Protein AF-A0A965KSA6-F1 (afdb_monomer)

Secondary structure (DSSP, 8-state):
--GGGTB-TT-HHHHHHHHHHHHHHHTTEEEPTTSS-EEEEEEEEEEEETTEEEEEEEEEE-PPEEEGGGTTSTT-PEEEE---EEEEEEEEEEEETTEEEEEEEEEEEEESS---S--

Sequence (119 aa):
CDVSRLTAAKSPERQRLTESLAFYAAENMRTKPDEGRLQWAIESLTITSDNRARIMACEYDTRVFFDSSMAETEIGDIIFDTTIWTRRVEWTLAKVDDSWSLWQRRIERRSPVARFCTP

Structure (mmCIF, N/CA/C/O backbone):
data_AF-A0A965KSA6-F1
#
_entry.id   AF-A0A965KSA6-F1
#
loop_
_atom_site.group_PDB
_atom_site.id
_atom_site.type_symbol
_atom_site.label_atom_id
_atom_site.label_alt_id
_atom_site.label_comp_id
_atom_site.label_asym_id
_atom_site.label_entity_id
_atom_site.label_seq_id
_atom_site.pdbx_PDB_ins_code
_atom_site.Cartn_x
_atom_site.Cartn_y
_atom_site.Cartn_z
_atom_site.occupancy
_atom_site.B_iso_or_equiv
_atom_site.auth_seq_id
_atom_site.auth_comp_id
_atom_site.auth_asym_id
_atom_site.auth_atom_id
_atom_site.pdbx_PDB_model_num
ATOM 1 N N . CYS A 1 1 ? -7.796 -0.663 -12.807 1.00 81.81 1 CYS A N 1
ATOM 2 C CA . CYS A 1 1 ? -7.974 -0.796 -11.345 1.00 81.81 1 CYS A CA 1
ATOM 3 C C . CYS A 1 1 ? -9.145 0.093 -10.946 1.00 81.81 1 CYS A C 1
ATOM 5 O O . CYS A 1 1 ? -9.167 1.230 -11.395 1.00 81.81 1 CYS A O 1
ATOM 7 N N . ASP A 1 2 ? -10.117 -0.407 -10.184 1.00 90.25 2 ASP A N 1
ATOM 8 C CA . ASP A 1 2 ? -11.283 0.382 -9.764 1.00 90.25 2 ASP A CA 1
ATOM 9 C C . ASP A 1 2 ? -11.114 0.848 -8.309 1.00 90.25 2 ASP A C 1
ATOM 11 O O . ASP A 1 2 ? -11.319 0.082 -7.366 1.00 90.25 2 ASP A O 1
ATOM 15 N N . VAL A 1 3 ? -10.718 2.114 -8.131 1.00 94.31 3 VAL A N 1
ATOM 16 C CA . VAL A 1 3 ? -10.473 2.728 -6.811 1.00 94.31 3 VAL A CA 1
ATOM 17 C C . VAL A 1 3 ? -11.750 2.788 -5.970 1.00 94.31 3 VAL A C 1
ATOM 19 O O . VAL A 1 3 ? -11.689 2.712 -4.739 1.00 94.31 3 VAL A O 1
ATOM 22 N N . SER A 1 4 ? -12.918 2.888 -6.612 1.00 93.19 4 SER A N 1
ATOM 23 C CA . SER A 1 4 ? -14.195 3.034 -5.914 1.00 93.19 4 SER A CA 1
ATOM 24 C C . SER A 1 4 ? -14.573 1.783 -5.116 1.00 93.19 4 SER A C 1
ATOM 26 O O . SER A 1 4 ? -15.193 1.904 -4.062 1.00 93.19 4 SER A O 1
ATOM 28 N N . ARG A 1 5 ? -14.122 0.602 -5.559 1.00 91.25 5 ARG A N 1
ATOM 29 C CA . ARG A 1 5 ? -14.351 -0.684 -4.880 1.00 91.25 5 ARG A CA 1
ATOM 30 C C . ARG A 1 5 ? -13.426 -0.931 -3.689 1.00 91.25 5 ARG A C 1
ATOM 32 O O . ARG A 1 5 ? -13.721 -1.793 -2.872 1.00 91.25 5 ARG A O 1
ATOM 39 N N . LEU A 1 6 ? -12.309 -0.208 -3.602 1.00 93.12 6 LEU A N 1
ATOM 40 C CA . LEU A 1 6 ? -11.289 -0.394 -2.561 1.00 93.12 6 LEU A CA 1
ATOM 41 C C . LEU A 1 6 ? -11.397 0.639 -1.432 1.00 93.12 6 LEU A C 1
ATOM 43 O O . LEU A 1 6 ? -10.875 0.428 -0.337 1.00 93.12 6 LEU A O 1
ATOM 47 N N . THR A 1 7 ? -12.051 1.771 -1.697 1.00 97.06 7 THR A N 1
ATOM 48 C CA . THR A 1 7 ? -12.061 2.944 -0.817 1.00 97.06 7 THR A CA 1
ATOM 49 C C . THR A 1 7 ? -13.472 3.337 -0.412 1.00 97.06 7 THR A C 1
ATOM 51 O O . THR A 1 7 ? -14.401 3.293 -1.221 1.00 97.06 7 THR A O 1
ATOM 54 N N . ALA A 1 8 ? -13.640 3.800 0.826 1.00 96.19 8 ALA A N 1
ATOM 55 C CA . ALA A 1 8 ? -14.917 4.342 1.276 1.00 96.19 8 ALA A CA 1
ATOM 56 C C . ALA A 1 8 ? -15.259 5.642 0.521 1.00 96.19 8 ALA A C 1
ATOM 58 O O . ALA A 1 8 ? -14.370 6.425 0.179 1.00 96.19 8 ALA A O 1
ATOM 59 N N . ALA A 1 9 ? -16.550 5.907 0.290 1.00 92.94 9 ALA A N 1
ATOM 60 C CA . ALA A 1 9 ? -16.994 6.956 -0.636 1.00 92.94 9 ALA A CA 1
ATOM 61 C C . ALA A 1 9 ? -16.497 8.373 -0.336 1.00 92.94 9 ALA A C 1
ATOM 63 O O . ALA A 1 9 ? -16.179 9.121 -1.255 1.00 92.94 9 ALA A O 1
ATOM 64 N N . LYS A 1 10 ? -16.403 8.717 0.947 1.00 92.88 10 LYS A N 1
ATOM 65 C CA . LYS A 1 10 ? -15.954 10.031 1.428 1.00 92.88 10 LYS A CA 1
ATOM 66 C C . LYS A 1 10 ? -14.539 9.990 2.011 1.00 92.88 10 LYS A C 1
ATOM 68 O O . LYS A 1 10 ? -14.168 10.866 2.784 1.00 92.88 10 LYS A O 1
ATOM 73 N N . SER A 1 11 ? -13.782 8.937 1.711 1.00 96.44 11 SER A N 1
ATOM 74 C CA . SER A 1 11 ? -12.427 8.794 2.226 1.00 96.44 11 SER A CA 1
ATOM 75 C C . SER A 1 11 ? -11.463 9.759 1.528 1.00 96.44 11 SER A C 1
ATOM 77 O O . SER A 1 11 ? -11.544 9.908 0.306 1.00 96.44 11 SER A O 1
ATOM 79 N N . PRO A 1 12 ? -10.506 10.366 2.253 1.00 95.56 12 PRO A N 1
ATOM 80 C CA . PRO A 1 12 ? -9.422 11.122 1.621 1.00 95.56 12 PRO A CA 1
ATOM 81 C C . PRO A 1 12 ? -8.589 10.239 0.677 1.00 95.56 12 PRO A C 1
ATOM 83 O O . PRO A 1 12 ? -8.076 10.696 -0.343 1.00 95.56 12 PRO A O 1
ATOM 86 N N . GLU A 1 13 ? -8.498 8.945 0.985 1.00 95.81 13 GLU A N 1
ATOM 87 C CA . GLU A 1 13 ? -7.734 7.989 0.194 1.00 95.81 13 GLU A CA 1
ATOM 88 C C . GLU A 1 13 ? -8.325 7.755 -1.205 1.00 95.81 13 GLU A C 1
ATOM 90 O O . GLU A 1 13 ? -7.571 7.527 -2.150 1.00 95.81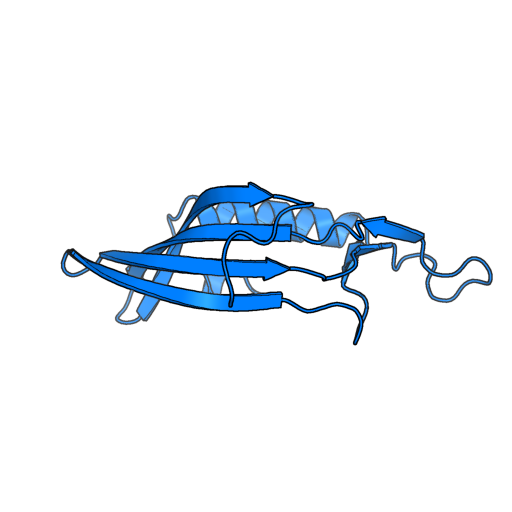 13 GLU A O 1
ATOM 95 N N . ARG A 1 14 ? -9.653 7.861 -1.370 1.00 96.31 14 ARG A N 1
ATOM 96 C CA . ARG A 1 14 ? -10.313 7.719 -2.677 1.00 96.31 14 ARG A CA 1
ATOM 97 C C . ARG A 1 14 ? -9.807 8.744 -3.683 1.00 96.31 14 ARG A C 1
ATOM 99 O O . ARG A 1 14 ? -9.478 8.370 -4.808 1.00 96.31 14 ARG A O 1
ATOM 106 N N . GLN A 1 15 ? -9.740 10.014 -3.287 1.00 95.31 15 GLN A N 1
ATOM 107 C CA . GLN A 1 15 ? -9.242 11.077 -4.157 1.00 95.31 15 GLN A CA 1
ATOM 108 C C . GLN A 1 15 ? -7.763 10.843 -4.474 1.00 95.31 15 GLN A C 1
ATOM 110 O O . GLN A 1 15 ? -7.400 10.722 -5.641 1.00 95.31 15 GLN A O 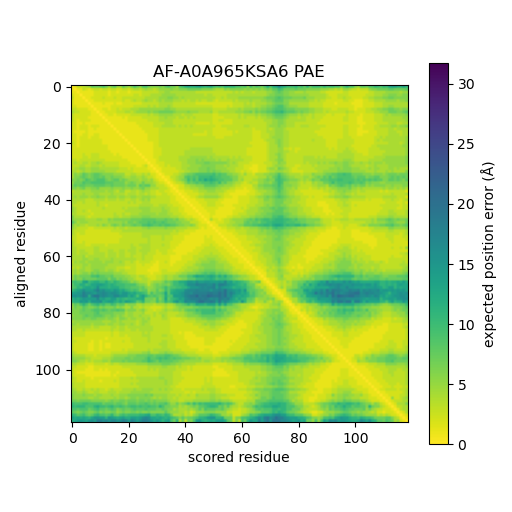1
ATOM 115 N N . ARG A 1 16 ? -6.940 10.649 -3.436 1.00 95.62 16 ARG A N 1
ATOM 116 C CA . ARG A 1 16 ? -5.493 10.434 -3.568 1.00 95.62 16 ARG A CA 1
ATOM 117 C C . ARG A 1 16 ? -5.148 9.283 -4.519 1.00 95.62 16 ARG A C 1
ATOM 119 O O . ARG A 1 16 ? -4.243 9.402 -5.344 1.00 95.62 16 ARG A O 1
ATOM 126 N N . LEU A 1 17 ? -5.844 8.150 -4.398 1.00 96.00 17 LEU A N 1
ATOM 127 C CA . LEU A 1 17 ? -5.617 6.977 -5.246 1.00 96.00 17 LEU A CA 1
ATOM 128 C C . LEU A 1 17 ? -6.152 7.168 -6.665 1.00 96.00 17 LEU A C 1
ATOM 130 O O . LEU A 1 17 ? -5.516 6.693 -7.601 1.00 96.00 17 LEU A O 1
ATOM 134 N N . THR A 1 18 ? -7.275 7.868 -6.835 1.00 96.56 18 THR A N 1
ATOM 135 C CA . THR A 1 18 ? -7.796 8.221 -8.166 1.00 96.56 18 THR A CA 1
ATOM 136 C C . THR A 1 18 ? -6.810 9.112 -8.917 1.00 96.56 18 THR A C 1
ATOM 138 O O . THR A 1 18 ? -6.476 8.816 -10.059 1.00 96.56 18 THR A O 1
ATOM 141 N N . GLU A 1 19 ? -6.285 10.149 -8.262 1.00 95.75 19 GLU A N 1
ATOM 142 C CA . GLU A 1 19 ? -5.278 11.051 -8.834 1.00 95.75 19 GLU A CA 1
ATOM 143 C C . GLU A 1 19 ? -3.979 10.309 -9.168 1.00 95.75 19 GLU A C 1
ATOM 145 O O . GLU A 1 19 ? -3.456 10.447 -10.270 1.00 95.75 19 GLU A O 1
ATOM 150 N N . SER A 1 20 ? -3.497 9.456 -8.256 1.00 94.25 20 SER A N 1
ATOM 151 C CA . SER A 1 20 ? -2.297 8.640 -8.499 1.00 94.25 20 SER A CA 1
ATOM 152 C C . SER A 1 20 ? -2.490 7.703 -9.697 1.00 94.25 20 SER A C 1
ATOM 154 O O . SER A 1 20 ? -1.606 7.578 -10.537 1.00 94.25 20 SER A O 1
ATOM 156 N N . LEU A 1 21 ? -3.654 7.047 -9.794 1.00 94.56 21 LEU A N 1
ATOM 157 C CA . LEU A 1 21 ? -3.981 6.165 -10.914 1.00 94.56 21 LEU A CA 1
ATOM 158 C C . LEU A 1 21 ? -4.044 6.935 -12.237 1.00 94.56 21 LEU A C 1
ATOM 160 O O . LEU A 1 21 ? -3.522 6.446 -13.235 1.00 94.56 21 LEU A O 1
ATOM 164 N N . ALA A 1 22 ? -4.669 8.115 -12.244 1.00 95.38 22 ALA A N 1
ATOM 165 C CA . ALA A 1 22 ? -4.754 8.966 -13.426 1.00 95.38 22 ALA A CA 1
ATOM 166 C C . ALA A 1 22 ? -3.364 9.412 -13.897 1.00 95.38 22 ALA A C 1
ATOM 168 O O . ALA A 1 22 ? -3.075 9.313 -15.085 1.00 95.38 22 ALA A O 1
ATOM 169 N N . PHE A 1 23 ? -2.493 9.817 -12.967 1.00 93.81 23 PHE A N 1
ATOM 170 C CA . PHE A 1 23 ? -1.107 10.173 -13.263 1.00 93.81 23 PHE A CA 1
ATOM 171 C C . PHE A 1 23 ? -0.343 9.007 -13.903 1.00 93.81 23 PHE A C 1
ATOM 173 O O . PHE A 1 23 ? 0.145 9.139 -15.020 1.00 93.81 23 PHE A O 1
ATOM 180 N N . TYR A 1 24 ? -0.306 7.834 -13.258 1.00 92.31 24 TYR A N 1
ATOM 181 C CA . TYR A 1 24 ? 0.409 6.680 -13.818 1.00 92.31 24 TYR A CA 1
ATOM 182 C C . TYR A 1 24 ? -0.145 6.245 -15.182 1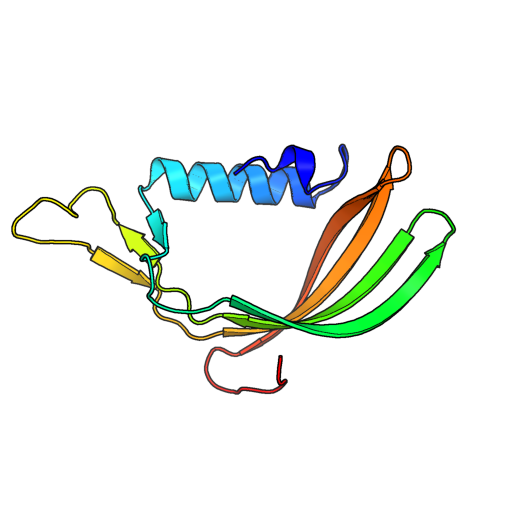.00 92.31 24 TYR A C 1
ATOM 184 O O . TYR A 1 24 ? 0.618 5.831 -16.049 1.00 92.31 24 TYR A O 1
ATOM 192 N N . ALA A 1 25 ? -1.461 6.347 -15.389 1.00 92.25 25 ALA A N 1
ATOM 193 C CA . ALA A 1 25 ? -2.074 6.024 -16.671 1.00 92.25 25 ALA A CA 1
ATOM 194 C C . ALA A 1 25 ? -1.701 7.027 -17.775 1.00 92.25 25 ALA A C 1
ATOM 196 O O . ALA A 1 25 ? -1.405 6.597 -18.886 1.00 92.25 25 ALA A O 1
ATOM 197 N N . ALA A 1 26 ? -1.710 8.331 -17.479 1.00 93.50 26 ALA A N 1
ATOM 198 C CA . ALA A 1 26 ? -1.369 9.382 -18.439 1.00 93.50 26 ALA A CA 1
ATOM 199 C C . ALA A 1 26 ? 0.103 9.319 -18.870 1.00 93.50 26 ALA A C 1
ATOM 201 O O . ALA A 1 26 ? 0.407 9.476 -20.048 1.00 93.50 26 ALA A O 1
ATOM 202 N N . GLU A 1 27 ? 0.993 9.013 -17.928 1.00 90.44 27 GLU A N 1
ATOM 203 C CA . GLU A 1 27 ? 2.439 8.915 -18.152 1.00 90.44 27 GLU A CA 1
ATOM 204 C C . GLU A 1 27 ? 2.883 7.527 -18.656 1.00 90.44 27 GLU A C 1
ATOM 206 O O . GLU A 1 27 ? 4.066 7.208 -18.626 1.00 90.44 27 GLU A O 1
ATOM 211 N N . ASN A 1 28 ? 1.945 6.654 -19.053 1.00 90.94 28 ASN A N 1
ATOM 212 C CA . ASN A 1 28 ? 2.210 5.266 -19.467 1.00 90.94 28 ASN A CA 1
ATOM 213 C C . ASN A 1 28 ? 3.082 4.461 -18.484 1.00 90.94 28 ASN A C 1
ATOM 215 O O . ASN A 1 28 ? 3.707 3.467 -18.864 1.00 90.94 28 ASN A O 1
ATOM 219 N N . MET A 1 29 ? 3.074 4.835 -17.203 1.00 91.06 29 MET A N 1
ATOM 220 C CA . MET A 1 29 ? 3.858 4.179 -16.168 1.00 91.06 29 MET A CA 1
ATOM 221 C C . MET A 1 29 ? 3.185 2.888 -15.721 1.00 91.06 29 MET A C 1
ATOM 223 O O . MET A 1 29 ? 2.034 2.876 -15.268 1.00 91.06 29 MET A O 1
ATOM 227 N N . ARG A 1 30 ? 3.919 1.782 -15.798 1.00 90.38 30 ARG A N 1
ATOM 228 C CA . ARG A 1 30 ? 3.441 0.448 -15.424 1.00 90.38 30 ARG A CA 1
ATOM 229 C C . ARG A 1 30 ? 4.427 -0.231 -14.489 1.00 90.38 30 ARG A C 1
ATOM 231 O O . ARG A 1 30 ? 5.593 0.134 -14.425 1.00 90.38 30 ARG A O 1
ATOM 238 N N . THR A 1 31 ? 3.945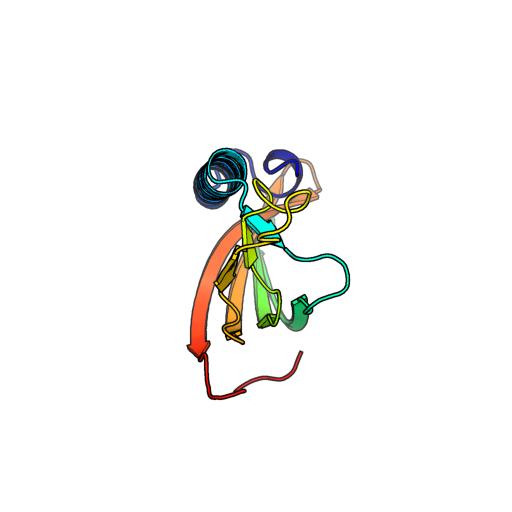 -1.224 -13.746 1.00 89.94 31 THR A N 1
ATOM 239 C CA . THR A 1 31 ? 4.820 -2.163 -13.037 1.00 89.94 31 THR A CA 1
ATOM 240 C C . THR A 1 31 ? 5.177 -3.301 -13.971 1.00 89.94 31 THR A C 1
ATOM 242 O O . THR A 1 31 ? 4.268 -3.860 -14.593 1.00 89.94 31 THR A O 1
ATOM 245 N N . LYS A 1 32 ? 6.460 -3.645 -14.081 1.00 83.69 32 LYS A N 1
ATOM 246 C CA . LYS A 1 32 ? 6.905 -4.671 -15.027 1.00 83.69 32 LYS A CA 1
ATOM 247 C C . LYS A 1 32 ? 6.367 -6.055 -14.631 1.00 83.69 32 LYS A C 1
ATOM 249 O O . LYS A 1 32 ? 6.492 -6.425 -13.461 1.00 83.69 32 LYS A O 1
ATOM 254 N N . PRO A 1 33 ? 5.704 -6.794 -15.546 1.00 82.19 33 PRO A N 1
ATOM 255 C CA . PRO A 1 33 ? 5.209 -8.134 -15.246 1.00 82.19 33 PRO A CA 1
ATOM 256 C C . PRO A 1 33 ? 6.342 -9.036 -14.759 1.00 82.19 33 PRO A C 1
ATOM 258 O 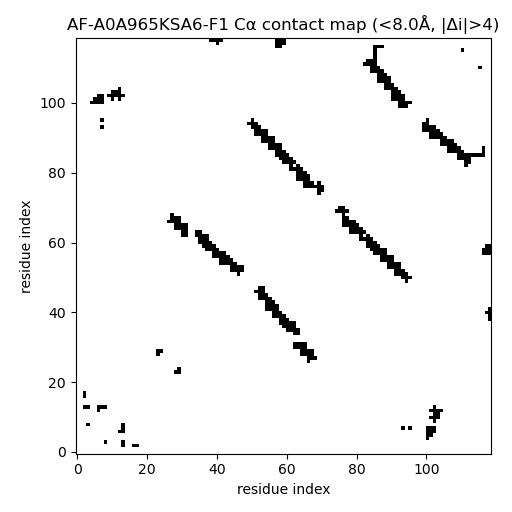O . PRO A 1 33 ? 7.455 -8.955 -15.267 1.00 82.19 33 PRO A O 1
ATOM 261 N N . ASP A 1 34 ? 6.054 -9.859 -13.751 1.00 84.50 34 ASP A N 1
ATOM 262 C CA . ASP A 1 34 ? 6.985 -10.820 -13.141 1.00 84.50 34 ASP A CA 1
ATOM 263 C C . ASP A 1 34 ? 8.276 -10.231 -12.528 1.00 84.50 34 ASP A C 1
ATOM 265 O O . ASP A 1 34 ? 9.097 -10.973 -11.981 1.00 84.50 34 ASP A O 1
ATOM 269 N N . GLU A 1 35 ? 8.427 -8.902 -12.512 1.00 86.56 35 GLU A N 1
ATOM 270 C CA . GLU A 1 35 ? 9.557 -8.200 -11.908 1.00 86.56 35 GLU A CA 1
ATOM 271 C C . GLU A 1 35 ? 9.153 -7.412 -10.658 1.00 86.56 35 GLU A C 1
ATOM 273 O O . GLU A 1 35 ? 8.285 -6.533 -10.654 1.00 86.56 35 GLU A O 1
ATOM 278 N N . GLY A 1 36 ? 9.846 -7.712 -9.561 1.00 87.19 36 GLY A N 1
ATOM 279 C CA . GLY A 1 36 ? 9.529 -7.148 -8.259 1.00 87.19 36 GLY A CA 1
ATOM 280 C C . GLY A 1 36 ? 8.283 -7.764 -7.619 1.00 87.19 36 GLY A C 1
ATOM 281 O O . GLY A 1 36 ? 7.566 -8.581 -8.193 1.00 87.19 36 GLY A O 1
ATOM 282 N N . ARG A 1 37 ? 8.059 -7.436 -6.349 1.00 90.31 37 ARG A N 1
ATOM 283 C CA . ARG A 1 37 ? 6.995 -7.995 -5.512 1.00 90.31 37 ARG A CA 1
ATOM 284 C C . ARG A 1 37 ? 6.491 -6.942 -4.545 1.00 90.31 37 ARG A C 1
ATOM 286 O O . ARG A 1 37 ? 7.243 -6.092 -4.084 1.00 90.31 37 ARG A O 1
ATOM 293 N N . LEU A 1 38 ? 5.216 -7.047 -4.202 1.00 91.50 38 LEU A N 1
ATOM 294 C CA . LEU A 1 38 ? 4.615 -6.308 -3.104 1.00 91.50 38 LEU A CA 1
ATOM 295 C C . LEU A 1 38 ? 4.161 -7.325 -2.056 1.00 91.50 38 LEU A C 1
ATOM 297 O O . LEU A 1 38 ? 3.294 -8.147 -2.340 1.00 91.50 38 LEU A O 1
ATOM 301 N N . GLN A 1 39 ? 4.779 -7.305 -0.877 1.00 93.69 39 GLN A N 1
ATOM 302 C CA . GLN A 1 39 ? 4.548 -8.284 0.189 1.00 93.69 39 GLN A CA 1
ATOM 303 C C . GLN A 1 39 ? 4.209 -7.583 1.490 1.00 93.69 39 GLN A C 1
ATOM 305 O O . GLN A 1 39 ? 4.955 -6.695 1.908 1.00 93.69 39 GLN A O 1
ATOM 310 N N . TRP A 1 40 ? 3.111 -7.982 2.130 1.00 94.06 40 TRP A N 1
ATOM 311 C CA . TRP A 1 40 ? 2.612 -7.352 3.350 1.00 94.06 40 TRP A CA 1
ATOM 312 C C . TRP A 1 40 ? 2.420 -8.393 4.464 1.00 94.06 40 TRP A C 1
ATOM 314 O O . TRP A 1 40 ? 1.827 -9.437 4.202 1.00 94.06 40 TRP A O 1
ATOM 324 N N . ALA A 1 41 ? 2.824 -8.068 5.698 1.00 95.50 41 ALA A N 1
ATOM 325 C CA . ALA A 1 41 ? 2.394 -8.775 6.910 1.00 95.50 41 ALA A CA 1
ATOM 326 C C . ALA A 1 41 ? 1.572 -7.850 7.790 1.00 95.50 41 ALA A C 1
ATOM 328 O O . ALA A 1 41 ? 1.955 -6.706 8.033 1.00 95.50 41 ALA A O 1
ATOM 329 N N . ILE A 1 42 ? 0.475 -8.374 8.324 1.00 96.62 42 ILE A N 1
ATOM 330 C CA . ILE A 1 42 ? -0.301 -7.692 9.354 1.00 96.62 42 ILE A CA 1
ATOM 331 C C . ILE A 1 42 ? 0.429 -7.861 10.688 1.00 96.62 42 ILE A C 1
ATOM 333 O O . ILE A 1 42 ? 0.650 -8.979 11.143 1.00 96.62 42 ILE A O 1
ATOM 337 N N . GLU A 1 43 ? 0.781 -6.746 11.316 1.00 96.12 43 GLU A N 1
ATOM 338 C CA . GLU A 1 43 ? 1.369 -6.713 12.656 1.00 96.12 43 GLU A CA 1
ATOM 339 C C . GLU A 1 43 ? 0.282 -6.679 13.733 1.00 96.12 43 GLU A C 1
ATOM 341 O O . GLU A 1 43 ? 0.407 -7.320 14.774 1.00 96.12 43 GLU A O 1
ATOM 346 N N . SER A 1 44 ? -0.791 -5.919 13.498 1.00 96.88 44 SER A N 1
ATOM 347 C CA . SER A 1 44 ? -1.919 -5.841 14.422 1.00 96.88 44 SER A CA 1
ATOM 348 C C . SER A 1 44 ? -3.195 -5.358 13.743 1.00 96.88 44 SER A C 1
ATOM 350 O O . SER A 1 44 ? -3.167 -4.687 12.709 1.00 96.88 44 SER A O 1
ATOM 352 N N . LEU A 1 45 ? -4.326 -5.693 14.361 1.00 97.69 45 LEU A N 1
ATOM 353 C CA . LEU A 1 45 ? -5.645 -5.181 14.016 1.00 97.69 45 LEU A CA 1
ATOM 354 C C . LEU A 1 45 ? -6.347 -4.741 15.298 1.00 97.69 45 LEU A C 1
ATOM 356 O O . LEU A 1 45 ? -6.448 -5.511 16.250 1.00 97.69 45 LEU A O 1
ATOM 360 N N . THR A 1 46 ? -6.878 -3.523 15.289 1.00 97.94 46 THR A N 1
ATOM 361 C CA . THR A 1 46 ? -7.645 -2.962 16.403 1.00 97.94 46 THR A CA 1
ATOM 362 C C . THR A 1 46 ? -8.948 -2.379 15.880 1.00 97.94 46 THR A C 1
ATOM 364 O O . THR A 1 46 ? -8.938 -1.494 15.025 1.00 97.94 46 THR A O 1
ATOM 367 N N . ILE A 1 47 ? -10.082 -2.830 16.413 1.00 97.06 47 ILE A N 1
ATOM 368 C CA . ILE A 1 47 ? -11.382 -2.198 16.161 1.00 97.06 47 ILE A CA 1
ATOM 369 C C . ILE A 1 47 ? -11.483 -0.981 17.084 1.00 97.06 47 ILE A C 1
ATOM 371 O O . ILE A 1 47 ? -11.444 -1.119 18.302 1.00 97.06 47 ILE A O 1
ATOM 375 N N . THR A 1 48 ? -11.553 0.219 16.510 1.00 93.88 48 THR A N 1
ATOM 376 C CA . THR A 1 48 ? -11.587 1.479 17.274 1.00 93.88 48 THR A CA 1
ATOM 377 C C . THR A 1 48 ? -13.009 1.980 17.528 1.00 93.88 48 THR A C 1
ATOM 379 O O . THR A 1 48 ? -13.214 2.803 18.413 1.00 93.88 48 THR A O 1
ATOM 382 N N . SER A 1 49 ? -13.979 1.517 16.736 1.00 94.12 49 SER A N 1
ATOM 383 C CA . SER A 1 49 ? -15.424 1.718 16.911 1.00 94.12 49 SER A CA 1
ATOM 384 C C . SER A 1 49 ? -16.183 0.693 16.060 1.00 94.12 49 SER A C 1
ATOM 386 O O . SER A 1 49 ? -15.581 0.039 15.208 1.00 94.12 49 SER A O 1
ATOM 388 N N . ASP A 1 50 ? -17.510 0.619 16.191 1.00 92.69 50 ASP A N 1
ATOM 389 C CA . ASP A 1 50 ? -18.369 -0.294 15.409 1.00 92.69 50 ASP A CA 1
ATOM 390 C C . ASP A 1 50 ? -18.196 -0.173 13.884 1.00 92.69 50 ASP A C 1
ATOM 392 O O . ASP A 1 50 ? -18.517 -1.088 13.125 1.00 92.69 50 ASP A O 1
ATOM 396 N N . ASN A 1 51 ? -17.681 0.966 13.416 1.00 96.31 51 ASN A N 1
ATOM 397 C CA . ASN A 1 51 ? -17.496 1.271 12.004 1.00 96.31 51 ASN A CA 1
ATOM 398 C C . ASN A 1 51 ? -16.059 1.667 11.628 1.00 96.31 51 ASN A C 1
ATOM 400 O O . ASN A 1 51 ? -15.850 2.144 10.505 1.00 96.31 51 ASN A O 1
ATOM 404 N N . ARG A 1 52 ? -15.076 1.516 12.526 1.00 97.31 52 ARG A N 1
ATOM 405 C CA . ARG A 1 52 ? -13.664 1.822 12.250 1.00 97.31 52 ARG A CA 1
ATOM 406 C C . ARG A 1 52 ? -12.740 0.743 12.794 1.00 97.31 52 ARG A C 1
ATOM 408 O O . ARG A 1 52 ? -12.850 0.331 13.944 1.00 97.31 52 ARG A O 1
ATOM 415 N N . ALA A 1 53 ? -11.775 0.358 11.971 1.00 98.06 53 ALA A N 1
ATOM 416 C CA . ALA A 1 53 ? -10.682 -0.516 12.358 1.00 98.06 53 ALA A CA 1
ATOM 417 C C . ALA A 1 53 ? -9.356 0.095 11.908 1.00 98.06 53 ALA A C 1
ATOM 419 O O . ALA A 1 53 ? -9.298 0.815 10.911 1.00 98.06 53 ALA A O 1
ATOM 420 N N . ARG A 1 54 ? -8.293 -0.195 12.647 1.00 98.19 54 ARG A N 1
ATOM 421 C CA . ARG A 1 54 ? -6.916 0.140 12.295 1.00 98.19 54 ARG A CA 1
ATOM 422 C C . ARG A 1 54 ? -6.138 -1.146 12.107 1.00 98.19 54 ARG A C 1
ATOM 424 O O . ARG A 1 54 ? -6.226 -2.039 12.945 1.00 98.19 54 ARG A O 1
ATOM 431 N N . ILE A 1 55 ? -5.392 -1.222 11.018 1.00 97.88 55 ILE A N 1
ATOM 432 C CA . ILE A 1 55 ? -4.472 -2.313 10.726 1.00 97.88 55 ILE A CA 1
ATOM 433 C C . ILE A 1 55 ? -3.076 -1.721 10.656 1.00 97.88 55 ILE A C 1
ATOM 435 O O . ILE A 1 55 ? -2.837 -0.815 9.859 1.00 97.88 55 ILE A O 1
ATOM 439 N N . MET A 1 56 ? -2.166 -2.247 11.467 1.00 97.69 56 MET A N 1
ATOM 440 C CA . MET A 1 56 ? -0.741 -2.009 11.292 1.00 97.69 56 MET A CA 1
ATOM 441 C C . MET A 1 56 ? -0.175 -3.121 10.431 1.00 97.69 56 MET A C 1
ATOM 443 O O . MET A 1 56 ? -0.396 -4.297 10.721 1.00 97.69 56 MET A O 1
ATOM 447 N N . ALA A 1 57 ? 0.550 -2.756 9.382 1.00 97.25 57 ALA A N 1
ATOM 448 C CA . ALA A 1 57 ? 1.194 -3.713 8.505 1.00 97.25 57 ALA A CA 1
ATOM 449 C C . ALA A 1 57 ? 2.631 -3.305 8.179 1.00 97.25 57 ALA A C 1
ATOM 451 O O . ALA A 1 57 ? 2.953 -2.124 8.013 1.00 97.25 57 ALA A O 1
ATOM 452 N N . CYS A 1 58 ? 3.483 -4.314 8.053 1.00 96.81 58 CYS A N 1
ATOM 453 C CA . CYS A 1 58 ? 4.765 -4.193 7.389 1.00 96.81 58 CYS A CA 1
ATOM 454 C C . CYS A 1 58 ? 4.568 -4.417 5.890 1.00 96.81 58 CYS A C 1
ATOM 456 O O . CYS A 1 58 ? 3.898 -5.359 5.481 1.00 96.81 58 CYS A O 1
ATOM 458 N N . GLU A 1 59 ? 5.170 -3.566 5.073 1.00 96.12 59 GLU A N 1
ATOM 459 C CA . GLU A 1 59 ? 5.122 -3.598 3.619 1.00 96.12 59 GLU A CA 1
ATOM 460 C C . GLU A 1 59 ? 6.555 -3.635 3.075 1.00 96.12 59 GLU A C 1
ATOM 462 O O . GLU A 1 59 ? 7.391 -2.802 3.432 1.00 96.12 59 GLU A O 1
ATOM 467 N N . TYR A 1 60 ? 6.825 -4.587 2.188 1.00 94.88 60 TYR A N 1
ATOM 468 C CA . TYR A 1 60 ? 8.047 -4.677 1.400 1.00 94.88 60 TYR A CA 1
ATOM 469 C C . TYR A 1 60 ? 7.683 -4.607 -0.080 1.00 94.88 60 TYR A C 1
ATOM 471 O O . TYR A 1 60 ? 6.894 -5.410 -0.578 1.00 94.88 60 TYR A O 1
ATOM 479 N N . ASP A 1 61 ? 8.217 -3.602 -0.761 1.00 93.94 61 ASP A N 1
ATOM 480 C CA . ASP A 1 61 ? 7.867 -3.244 -2.129 1.00 93.94 61 ASP A CA 1
ATOM 481 C C . ASP A 1 61 ? 9.139 -3.194 -2.973 1.00 93.94 61 ASP A C 1
ATOM 483 O O . ASP A 1 61 ? 10.000 -2.343 -2.758 1.00 93.94 61 ASP A O 1
ATOM 487 N N . THR A 1 62 ? 9.263 -4.134 -3.903 1.00 92.81 62 THR A N 1
ATOM 488 C CA . THR A 1 62 ? 10.373 -4.242 -4.859 1.00 92.81 62 THR A CA 1
ATOM 489 C C . THR A 1 62 ? 9.902 -4.080 -6.302 1.00 92.81 62 THR A C 1
ATOM 491 O O . THR A 1 62 ? 10.643 -4.421 -7.220 1.00 92.81 62 THR A O 1
ATOM 494 N N . ARG A 1 63 ? 8.660 -3.623 -6.523 1.00 93.38 63 ARG A N 1
ATOM 495 C CA . ARG A 1 63 ? 8.099 -3.441 -7.869 1.00 93.38 63 ARG A CA 1
ATOM 496 C C . ARG A 1 63 ? 8.920 -2.426 -8.658 1.00 93.38 63 ARG A C 1
ATOM 498 O O . ARG A 1 63 ? 9.264 -1.371 -8.133 1.00 93.38 63 ARG A O 1
ATOM 505 N N . VAL A 1 64 ? 9.160 -2.736 -9.927 1.00 90.50 64 VAL A N 1
ATOM 506 C CA . VAL A 1 64 ? 9.851 -1.845 -10.863 1.00 90.50 64 VAL A CA 1
ATOM 507 C C . VAL A 1 64 ? 8.821 -1.069 -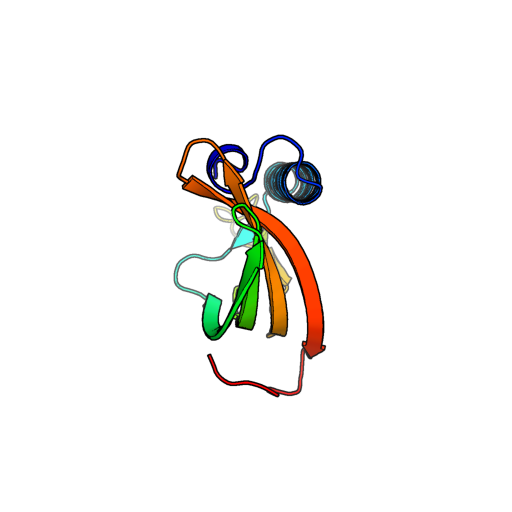11.669 1.00 90.50 64 VAL A C 1
ATOM 509 O O . VAL A 1 64 ? 7.953 -1.682 -12.294 1.00 90.50 64 VAL A O 1
ATOM 512 N N . PHE A 1 65 ? 8.918 0.260 -11.656 1.00 90.81 65 PHE A N 1
ATOM 513 C CA . PHE A 1 65 ? 8.099 1.137 -12.493 1.00 90.81 65 PHE A CA 1
ATOM 514 C C . PHE A 1 65 ? 8.847 1.521 -13.770 1.00 90.81 65 PHE A C 1
ATOM 516 O O . PHE A 1 65 ? 10.015 1.911 -13.711 1.00 90.81 65 PHE A O 1
ATOM 523 N N . PHE A 1 66 ? 8.160 1.440 -14.909 1.00 89.88 66 PHE A N 1
ATOM 524 C CA . PHE A 1 66 ? 8.719 1.714 -16.232 1.00 89.88 66 PHE A CA 1
ATOM 525 C C . PHE A 1 66 ? 7.737 2.468 -17.138 1.00 89.88 66 PHE A C 1
ATOM 527 O O . PHE A 1 66 ? 6.524 2.395 -16.920 1.00 89.88 66 PHE A O 1
ATOM 534 N N . ASP A 1 67 ? 8.260 3.172 -18.144 1.00 89.38 67 ASP A N 1
ATOM 535 C CA . ASP A 1 67 ? 7.491 3.742 -19.255 1.00 89.38 67 ASP A CA 1
ATOM 536 C C . ASP A 1 67 ? 7.174 2.660 -20.289 1.00 89.38 67 ASP A C 1
ATOM 538 O O . ASP A 1 67 ? 8.075 2.160 -20.961 1.00 89.38 67 ASP A O 1
ATOM 542 N N . SER A 1 68 ? 5.894 2.328 -20.438 1.00 86.50 68 SER A N 1
ATOM 543 C CA . SER A 1 68 ? 5.437 1.337 -21.419 1.00 86.50 68 SER A CA 1
ATOM 544 C C . SER A 1 68 ? 5.206 1.900 -22.825 1.00 86.50 68 SER A C 1
ATOM 546 O O . SER A 1 68 ? 4.883 1.139 -23.735 1.00 86.50 68 SER A O 1
ATOM 548 N N . SER A 1 69 ? 5.361 3.210 -23.042 1.00 86.31 69 SER A N 1
ATOM 549 C CA . SER A 1 69 ? 5.114 3.835 -24.351 1.00 86.31 69 SER A CA 1
ATOM 550 C C . SER A 1 69 ? 6.109 3.406 -25.435 1.00 86.31 69 SER A C 1
ATOM 552 O O . SER A 1 69 ? 5.781 3.465 -26.620 1.00 86.31 69 SER A O 1
ATOM 554 N N . MET A 1 70 ? 7.300 2.943 -25.037 1.00 80.00 70 MET A N 1
ATOM 555 C CA . MET A 1 70 ? 8.377 2.512 -25.937 1.00 80.00 70 MET A CA 1
ATOM 556 C C . MET A 1 70 ? 8.678 1.008 -25.880 1.00 80.00 70 MET A C 1
ATOM 558 O O . MET A 1 70 ? 9.617 0.561 -26.542 1.00 80.00 70 MET A O 1
ATOM 562 N N . ALA A 1 71 ? 7.852 0.229 -25.174 1.00 78.50 71 ALA A N 1
ATOM 563 C CA . ALA A 1 71 ? 8.045 -1.207 -24.946 1.00 78.50 71 ALA A CA 1
ATOM 564 C C . ALA A 1 71 ? 8.293 -2.021 -26.226 1.00 78.50 71 ALA A C 1
ATOM 566 O O . ALA A 1 71 ? 9.106 -2.939 -26.237 1.00 78.50 71 ALA A O 1
ATOM 567 N N . GLU A 1 72 ? 7.614 -1.653 -27.315 1.00 77.56 72 GLU A N 1
ATOM 568 C CA . GLU A 1 72 ? 7.652 -2.354 -28.607 1.00 77.56 72 GLU A CA 1
ATOM 569 C C . GLU A 1 72 ? 8.679 -1.759 -29.595 1.00 77.56 72 GLU A C 1
ATOM 571 O O . GLU A 1 72 ? 8.674 -2.084 -30.782 1.00 77.56 72 GLU A O 1
ATOM 576 N N . THR A 1 73 ? 9.539 -0.841 -29.143 1.00 75.69 73 THR A N 1
ATOM 577 C CA . THR A 1 73 ? 10.579 -0.205 -29.972 1.00 75.69 73 THR A CA 1
ATOM 578 C C . THR A 1 73 ? 11.963 -0.790 -29.685 1.00 75.69 73 THR A C 1
ATOM 580 O O . THR A 1 73 ? 12.179 -1.410 -28.649 1.00 75.69 73 THR A O 1
ATOM 583 N N . GLU A 1 74 ? 12.943 -0.536 -30.560 1.00 75.31 74 GLU A N 1
ATOM 584 C CA . GLU A 1 74 ? 14.342 -0.963 -30.348 1.00 75.31 74 GLU A CA 1
ATOM 585 C C . GLU A 1 74 ? 14.992 -0.347 -29.093 1.00 75.31 74 GLU A C 1
ATOM 587 O O . GLU A 1 74 ? 16.000 -0.855 -28.606 1.00 75.31 74 GLU A O 1
ATOM 592 N N . ILE A 1 75 ? 14.417 0.741 -28.564 1.00 74.81 75 ILE A N 1
ATOM 593 C CA . ILE A 1 75 ? 14.869 1.420 -27.342 1.00 74.81 75 ILE A CA 1
ATOM 594 C C . ILE A 1 75 ? 14.412 0.651 -26.087 1.00 74.81 75 ILE A C 1
ATOM 596 O O . ILE A 1 75 ? 15.107 0.674 -25.071 1.00 74.81 75 ILE A O 1
ATOM 600 N N . GLY A 1 76 ? 13.286 -0.068 -26.171 1.00 75.62 76 GLY A N 1
ATOM 601 C CA . GLY A 1 76 ? 12.659 -0.767 -25.052 1.00 75.62 76 GLY A CA 1
ATOM 602 C C . GLY A 1 76 ? 12.051 0.163 -23.994 1.00 75.62 76 GLY A C 1
ATOM 603 O O . GLY A 1 76 ? 11.881 1.365 -24.195 1.00 75.62 76 GLY A O 1
ATOM 604 N N . ASP A 1 77 ? 11.709 -0.422 -22.847 1.00 80.12 77 ASP A N 1
ATOM 605 C CA . ASP A 1 77 ? 11.128 0.274 -21.696 1.00 80.12 77 ASP A CA 1
ATOM 606 C C . ASP A 1 77 ? 12.143 1.177 -20.973 1.00 80.12 77 ASP A C 1
ATOM 608 O O . ASP A 1 77 ? 13.263 0.757 -20.667 1.00 80.12 77 ASP A O 1
ATOM 612 N N . ILE A 1 78 ? 11.725 2.386 -20.579 1.00 84.44 78 ILE A N 1
ATOM 613 C CA . ILE A 1 78 ? 12.531 3.263 -19.713 1.00 84.44 78 ILE A CA 1
ATOM 614 C C . ILE A 1 78 ? 12.212 2.963 -18.250 1.00 84.44 78 ILE A C 1
ATOM 616 O O . ILE A 1 78 ? 11.075 3.105 -17.807 1.00 84.44 78 ILE A O 1
ATOM 620 N N . ILE A 1 79 ? 13.224 2.588 -17.469 1.00 84.31 79 ILE A N 1
ATOM 621 C CA . ILE A 1 79 ? 13.077 2.333 -16.032 1.00 84.31 79 ILE A CA 1
ATOM 622 C C . ILE A 1 79 ? 13.030 3.665 -15.268 1.00 84.31 79 ILE A C 1
ATOM 624 O O . ILE A 1 79 ? 13.982 4.442 -15.319 1.00 84.31 79 ILE A O 1
ATOM 628 N N . PHE A 1 80 ? 11.954 3.900 -14.511 1.00 85.88 80 PHE A N 1
ATOM 629 C CA . PHE A 1 80 ? 11.774 5.112 -13.700 1.00 85.88 80 PHE A CA 1
ATOM 630 C C . PHE A 1 80 ? 12.133 4.927 -12.228 1.00 85.88 80 PHE A C 1
ATOM 632 O O . PHE A 1 80 ? 12.725 5.820 -11.624 1.00 85.88 80 PHE A O 1
ATOM 639 N N . ASP A 1 81 ? 11.743 3.800 -11.630 1.00 85.75 81 ASP A N 1
ATOM 640 C CA . ASP A 1 81 ? 11.984 3.545 -10.209 1.00 85.75 81 ASP A CA 1
ATOM 641 C C . ASP A 1 81 ? 12.206 2.052 -9.947 1.00 85.75 81 ASP A C 1
ATOM 643 O O . ASP A 1 81 ? 11.344 1.217 -10.228 1.00 85.75 81 ASP A O 1
ATOM 647 N N . THR A 1 82 ? 13.372 1.734 -9.382 1.00 87.50 82 THR A N 1
ATOM 648 C CA . THR A 1 82 ? 13.761 0.400 -8.890 1.00 87.50 82 THR A CA 1
ATOM 649 C C . THR A 1 82 ? 13.992 0.398 -7.381 1.00 87.50 82 THR A C 1
ATOM 651 O O . THR A 1 82 ? 14.621 -0.514 -6.839 1.00 87.50 82 THR A O 1
ATOM 654 N N . THR A 1 83 ? 13.567 1.451 -6.684 1.00 90.75 83 THR A N 1
ATOM 655 C CA . THR A 1 83 ? 13.822 1.613 -5.258 1.00 90.75 83 THR A CA 1
ATOM 656 C C . THR A 1 83 ? 13.071 0.548 -4.478 1.00 90.75 83 THR A C 1
ATOM 658 O O . THR A 1 83 ? 11.843 0.467 -4.505 1.00 90.75 83 THR A O 1
ATOM 661 N N . ILE A 1 84 ? 13.818 -0.236 -3.710 1.00 91.50 84 ILE A N 1
ATOM 662 C CA . ILE A 1 84 ? 13.249 -1.203 -2.781 1.00 91.50 84 ILE A CA 1
ATOM 663 C C . ILE A 1 84 ? 12.815 -0.468 -1.522 1.00 91.50 84 ILE A C 1
ATOM 665 O O . ILE A 1 84 ? 13.639 0.118 -0.828 1.00 91.50 84 ILE A O 1
ATOM 669 N N . TRP A 1 85 ? 11.535 -0.541 -1.178 1.00 94.38 85 TRP A N 1
ATOM 670 C CA . TRP A 1 85 ? 11.001 0.107 0.011 1.00 94.38 85 TRP A CA 1
ATOM 671 C C . TRP A 1 85 ? 10.595 -0.899 1.076 1.00 94.38 85 TRP A C 1
ATOM 673 O O . TRP A 1 85 ? 9.835 -1.826 0.819 1.00 94.38 85 TRP A O 1
ATOM 683 N N . THR A 1 86 ? 11.017 -0.645 2.313 1.00 95.50 86 THR A N 1
ATOM 684 C CA . THR A 1 86 ? 10.370 -1.204 3.508 1.00 95.50 86 THR A CA 1
ATOM 685 C C . THR A 1 86 ? 9.547 -0.107 4.172 1.00 95.50 86 THR A C 1
ATOM 687 O O . THR A 1 86 ? 10.053 0.999 4.391 1.00 95.50 86 THR A O 1
ATOM 690 N N . ARG A 1 87 ? 8.272 -0.371 4.468 1.00 96.38 87 ARG A N 1
ATOM 691 C CA . ARG A 1 87 ? 7.325 0.596 5.039 1.00 96.38 87 ARG A CA 1
ATOM 692 C C . ARG A 1 87 ? 6.561 -0.044 6.197 1.00 96.38 87 ARG A C 1
ATOM 694 O O . ARG A 1 87 ? 6.112 -1.173 6.086 1.00 96.38 87 ARG A O 1
ATOM 701 N N . ARG A 1 88 ? 6.379 0.693 7.291 1.00 96.62 88 ARG A N 1
ATOM 702 C CA . ARG A 1 88 ? 5.357 0.387 8.297 1.00 96.62 88 ARG A CA 1
ATOM 703 C C . ARG A 1 88 ? 4.183 1.307 8.037 1.00 96.62 88 ARG A C 1
ATOM 705 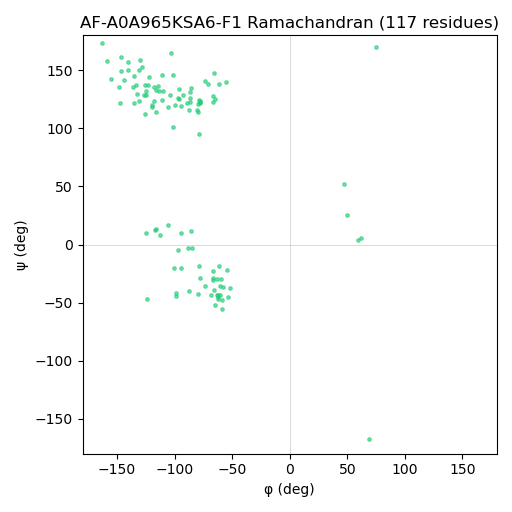O O . ARG A 1 88 ? 4.355 2.532 8.024 1.00 96.62 88 ARG A O 1
ATOM 712 N N . VAL A 1 89 ? 3.027 0.723 7.771 1.00 97.12 89 VAL A N 1
ATOM 713 C CA . VAL A 1 89 ? 1.835 1.439 7.329 1.00 97.12 89 VAL A CA 1
ATOM 714 C C . VAL A 1 89 ? 0.678 1.171 8.272 1.00 97.12 89 VAL A C 1
ATOM 716 O O . VAL A 1 89 ? 0.444 0.041 8.686 1.00 97.12 89 VAL A O 1
ATOM 719 N N . GLU A 1 90 ? -0.050 2.232 8.590 1.00 97.81 90 GLU A N 1
ATOM 720 C CA . GLU A 1 90 ? -1.356 2.154 9.224 1.00 97.81 90 GLU A CA 1
ATOM 721 C C . GLU A 1 90 ? -2.422 2.275 8.132 1.00 97.81 90 GLU A C 1
ATOM 723 O O . GLU A 1 90 ? -2.437 3.245 7.359 1.00 97.81 90 GLU A O 1
ATOM 728 N N . TRP A 1 91 ? -3.337 1.312 8.076 1.00 97.44 91 TRP A N 1
ATOM 729 C CA . TRP A 1 91 ? -4.582 1.428 7.326 1.00 97.44 91 TRP A CA 1
ATOM 730 C C . TRP A 1 91 ? -5.728 1.645 8.292 1.00 97.44 91 TRP A C 1
ATOM 732 O O . TRP A 1 91 ? -6.051 0.782 9.106 1.00 97.44 91 TRP A O 1
ATOM 742 N N . THR A 1 92 ? -6.386 2.790 8.164 1.00 98.00 92 THR A N 1
ATOM 743 C CA . THR A 1 92 ? -7.702 2.979 8.761 1.00 98.00 92 THR 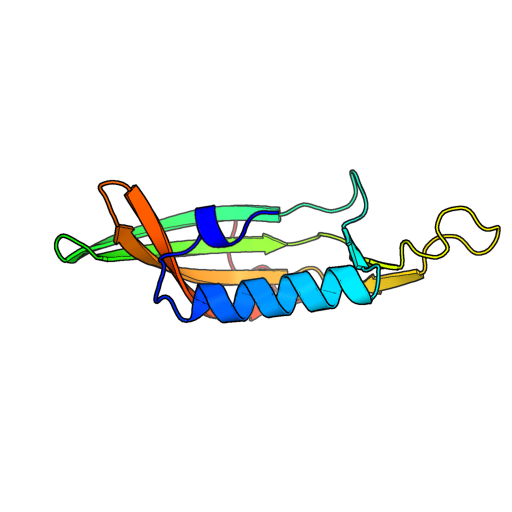A CA 1
ATOM 744 C C . THR A 1 92 ? -8.741 2.465 7.778 1.00 98.00 92 THR A C 1
ATOM 746 O O . THR A 1 92 ? -8.814 2.933 6.639 1.00 98.00 92 THR A O 1
ATOM 749 N N . LEU A 1 93 ? -9.557 1.520 8.225 1.00 98.06 93 LEU A N 1
ATOM 750 C CA . LEU A 1 93 ? -10.700 0.996 7.495 1.00 98.06 93 LEU A CA 1
ATOM 751 C C . LEU A 1 93 ? -11.993 1.609 8.033 1.00 98.06 93 LEU A C 1
ATOM 753 O O . LEU A 1 93 ? -12.130 1.866 9.231 1.00 98.06 93 LEU A O 1
ATOM 757 N N . ALA A 1 94 ? -12.954 1.811 7.141 1.00 97.75 94 ALA A N 1
ATOM 758 C CA . ALA A 1 94 ? -14.313 2.213 7.458 1.00 97.75 94 ALA A CA 1
ATOM 759 C C . ALA A 1 94 ? -15.292 1.131 7.006 1.00 97.75 94 ALA A C 1
ATOM 761 O O . ALA A 1 94 ? -15.183 0.629 5.887 1.00 97.75 94 ALA A O 1
ATOM 762 N N . LYS A 1 95 ? -16.261 0.808 7.862 1.00 96.25 95 LYS A N 1
ATOM 763 C CA . LYS A 1 95 ? -17.384 -0.054 7.494 1.00 96.25 95 LYS A CA 1
ATOM 764 C C . LYS A 1 95 ? -18.404 0.757 6.682 1.00 96.25 95 LYS A C 1
ATOM 766 O O . LYS A 1 95 ? -18.854 1.805 7.150 1.00 96.25 95 LYS A O 1
ATOM 771 N N . VAL A 1 96 ? -18.725 0.302 5.473 1.00 92.19 96 VAL A N 1
ATOM 772 C CA . VAL A 1 96 ? -19.699 0.884 4.534 1.00 92.19 96 VAL A CA 1
ATOM 773 C C . VAL A 1 96 ? -20.532 -0.269 3.981 1.00 92.19 96 VAL A C 1
ATOM 775 O O . VAL A 1 96 ? -19.954 -1.206 3.440 1.00 92.19 96 VAL A O 1
ATOM 778 N N . ASP A 1 97 ? -21.855 -0.225 4.156 1.00 89.44 97 ASP A N 1
ATOM 779 C CA . ASP A 1 97 ? -22.792 -1.254 3.668 1.00 89.44 97 ASP A CA 1
ATOM 780 C C . ASP A 1 97 ? -22.334 -2.691 3.997 1.00 89.44 97 ASP A C 1
ATOM 782 O O . ASP A 1 97 ? -22.179 -3.549 3.133 1.00 89.44 97 ASP A O 1
ATOM 786 N N . ASP A 1 98 ? -22.025 -2.920 5.278 1.00 88.94 98 ASP A N 1
ATOM 787 C CA . ASP A 1 98 ? -21.490 -4.176 5.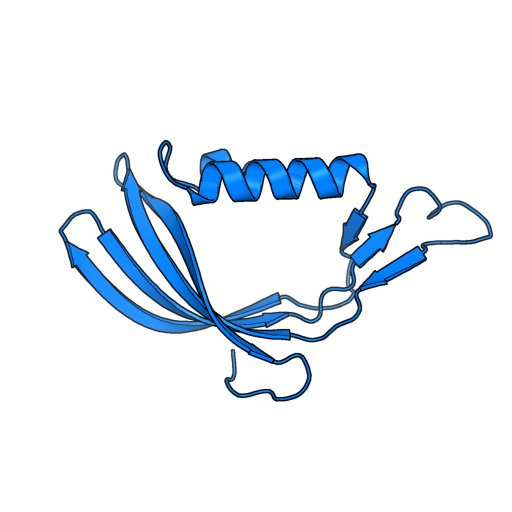829 1.00 88.94 98 ASP A CA 1
ATOM 788 C C . ASP A 1 98 ? -20.125 -4.660 5.305 1.00 88.94 98 ASP A C 1
ATOM 790 O O . ASP A 1 98 ? -19.622 -5.693 5.745 1.00 88.94 98 ASP A O 1
ATOM 794 N N . SER A 1 99 ? -19.449 -3.865 4.477 1.00 93.31 99 SER A N 1
ATOM 795 C CA . SER A 1 99 ? -18.110 -4.156 3.962 1.00 93.31 99 SER A CA 1
ATOM 796 C C . SER A 1 99 ? -17.052 -3.217 4.542 1.00 93.31 99 SER A C 1
ATOM 798 O O . SER A 1 99 ? -17.299 -2.035 4.779 1.00 93.31 99 SER A O 1
ATOM 800 N N . TRP A 1 100 ? -15.836 -3.720 4.756 1.00 95.50 100 TRP A N 1
ATOM 801 C CA . TRP A 1 100 ? -14.698 -2.890 5.157 1.00 95.50 100 TRP A CA 1
ATOM 802 C C . TRP A 1 100 ? -14.003 -2.314 3.927 1.00 95.50 100 TRP A C 1
ATOM 804 O O . TRP A 1 100 ? -13.611 -3.046 3.024 1.00 95.50 100 TRP A O 1
ATOM 814 N N . SER A 1 101 ? -13.836 -0.997 3.895 1.00 97.00 101 SER A N 1
ATOM 815 C CA . SER A 1 101 ? -13.153 -0.281 2.815 1.00 97.00 101 SER A CA 1
ATOM 816 C C . SER A 1 101 ? -12.071 0.635 3.369 1.00 97.00 101 SER A C 1
ATOM 818 O O . SER A 1 101 ? -12.177 1.131 4.494 1.00 97.00 101 SER A O 1
ATOM 820 N N . LEU A 1 102 ? -11.035 0.899 2.575 1.00 97.19 102 LEU A N 1
ATOM 821 C CA . LEU A 1 102 ? -9.947 1.779 2.981 1.00 97.19 102 LEU A CA 1
ATOM 822 C C . LEU A 1 102 ? -10.467 3.211 3.169 1.00 97.19 102 LEU A C 1
ATOM 824 O O . LEU A 1 102 ? -11.086 3.791 2.275 1.00 97.19 102 LEU A O 1
ATOM 828 N N . TRP A 1 103 ? -10.222 3.776 4.348 1.00 97.56 103 TRP A N 1
ATOM 829 C CA . TRP A 1 103 ? -10.520 5.171 4.661 1.00 97.56 103 TRP A CA 1
ATOM 830 C C . TRP A 1 103 ? -9.274 6.044 4.543 1.00 97.56 103 TRP A C 1
ATOM 832 O O . TRP A 1 103 ? -9.313 7.144 4.001 1.00 97.56 103 TRP A O 1
ATOM 842 N N . GLN A 1 104 ? -8.153 5.569 5.068 1.00 97.06 104 GLN A N 1
ATOM 843 C CA . GLN A 1 104 ? -6.914 6.331 5.063 1.00 97.06 104 GLN A CA 1
ATOM 844 C C . GLN A 1 104 ? -5.730 5.386 5.151 1.00 97.06 104 GLN A C 1
ATOM 846 O O . GLN A 1 104 ? -5.772 4.402 5.892 1.00 97.06 104 GLN A O 1
ATOM 851 N N . ARG A 1 105 ? -4.657 5.726 4.441 1.00 95.81 105 ARG A N 1
ATOM 852 C CA . ARG A 1 105 ? -3.346 5.112 4.623 1.00 95.81 105 ARG A CA 1
ATOM 853 C C . ARG A 1 105 ? -2.366 6.142 5.164 1.00 95.81 105 ARG A C 1
ATOM 855 O O . ARG A 1 105 ? -2.240 7.238 4.621 1.00 95.81 105 ARG A O 1
ATOM 862 N N . ARG A 1 106 ? -1.621 5.768 6.199 1.00 96.31 106 ARG A N 1
ATOM 863 C CA . ARG A 1 106 ? -0.524 6.568 6.747 1.00 96.31 106 ARG A CA 1
ATOM 864 C C . ARG A 1 106 ? 0.748 5.734 6.775 1.00 96.31 106 ARG A C 1
ATOM 866 O O . ARG A 1 106 ? 0.743 4.600 7.231 1.00 96.31 106 ARG A O 1
ATOM 873 N N . ILE A 1 107 ? 1.847 6.301 6.287 1.00 95.88 107 ILE A N 1
ATOM 874 C CA . ILE A 1 107 ? 3.178 5.706 6.437 1.00 95.88 107 ILE A CA 1
ATOM 875 C C . ILE A 1 107 ? 3.744 6.210 7.765 1.00 95.88 107 ILE A C 1
ATOM 877 O O . ILE A 1 107 ? 3.969 7.409 7.912 1.00 95.88 107 ILE A O 1
ATOM 881 N N . GLU A 1 108 ? 3.968 5.313 8.723 1.00 95.06 108 GLU A N 1
ATOM 882 C CA . GLU A 1 108 ? 4.625 5.660 9.989 1.00 95.06 108 GLU A CA 1
ATOM 883 C C . GLU A 1 108 ? 6.140 5.734 9.825 1.00 95.06 108 GLU A C 1
ATOM 885 O O . GLU A 1 108 ? 6.798 6.640 10.331 1.00 95.06 108 GLU A O 1
ATOM 890 N N . ARG A 1 109 ? 6.696 4.768 9.090 1.00 94.69 109 ARG A N 1
ATOM 891 C CA . ARG A 1 109 ? 8.127 4.657 8.821 1.00 94.69 109 ARG A CA 1
ATOM 892 C C . ARG A 1 109 ? 8.333 4.135 7.411 1.00 94.69 109 ARG A C 1
ATOM 894 O O . ARG A 1 109 ? 7.609 3.250 6.965 1.00 94.69 109 ARG A O 1
ATOM 901 N N . ARG A 1 110 ? 9.346 4.650 6.717 1.00 95.19 110 ARG A N 1
ATOM 902 C CA . ARG A 1 110 ? 9.819 4.101 5.442 1.00 95.19 110 ARG A CA 1
ATOM 903 C C . ARG A 1 110 ? 11.333 4.152 5.359 1.00 95.19 110 ARG A C 1
ATOM 905 O O . ARG A 1 110 ? 11.947 5.054 5.922 1.00 95.19 110 ARG A O 1
ATOM 912 N N . SER A 1 111 ? 11.920 3.208 4.641 1.00 93.19 111 SER A N 1
ATOM 913 C CA . SER A 1 111 ? 13.342 3.213 4.326 1.00 93.19 111 SER A CA 1
ATOM 914 C C . SER A 1 111 ? 13.576 2.552 2.970 1.00 93.19 111 SER A C 1
ATOM 916 O O . SER A 1 111 ? 12.990 1.494 2.725 1.00 93.19 111 SER A O 1
ATOM 918 N N . PRO A 1 112 ? 14.420 3.154 2.114 1.00 91.12 112 PRO A N 1
ATOM 919 C CA . PRO A 1 112 ? 14.853 2.540 0.868 1.00 91.12 112 PRO A CA 1
ATOM 920 C C . PRO A 1 112 ? 16.111 1.663 1.033 1.00 91.12 112 PRO A C 1
ATOM 922 O O . PRO A 1 112 ? 16.584 1.068 0.075 1.00 91.12 112 PRO A O 1
ATOM 925 N N . VAL A 1 113 ? 16.691 1.616 2.242 1.00 85.81 113 VAL A N 1
ATOM 926 C CA . VAL A 1 113 ? 17.969 0.929 2.521 1.00 85.81 113 VAL A CA 1
ATOM 927 C C . VAL A 1 113 ? 17.809 -0.101 3.635 1.00 85.81 113 VAL A C 1
ATOM 929 O O . VAL A 1 113 ? 18.264 -1.234 3.522 1.00 85.81 113 VAL A O 1
ATOM 932 N N . ALA A 1 114 ? 17.154 0.281 4.731 1.00 83.25 114 ALA A N 1
ATOM 933 C CA . ALA A 1 114 ? 17.022 -0.560 5.909 1.00 83.25 114 ALA A CA 1
ATOM 934 C C . ALA A 1 114 ? 15.709 -1.346 5.880 1.00 83.25 114 ALA A C 1
ATOM 936 O O . ALA A 1 114 ? 14.621 -0.771 5.966 1.00 83.25 114 ALA A O 1
ATOM 937 N N . ARG A 1 115 ? 15.809 -2.676 5.871 1.00 87.12 115 ARG A N 1
ATOM 938 C CA . ARG A 1 115 ? 14.670 -3.555 6.143 1.00 87.12 115 ARG A CA 1
ATOM 939 C C . ARG A 1 115 ? 14.430 -3.620 7.652 1.00 87.12 115 ARG A C 1
ATOM 941 O O . ARG A 1 115 ? 15.093 -4.368 8.358 1.00 87.12 115 ARG A O 1
ATOM 948 N N . PHE A 1 116 ? 13.516 -2.788 8.151 1.00 88.88 116 PHE A N 1
ATOM 949 C CA . PHE A 1 116 ? 13.219 -2.675 9.588 1.00 88.88 116 PHE A CA 1
ATOM 950 C C . PHE A 1 116 ? 12.011 -3.502 10.048 1.00 88.88 116 PHE A C 1
ATOM 952 O O . PHE A 1 116 ? 11.705 -3.510 11.237 1.00 88.88 116 PHE A O 1
ATOM 959 N N . CYS A 1 117 ? 11.305 -4.148 9.125 1.00 86.44 117 CYS A N 1
ATOM 960 C CA . CYS A 1 117 ? 10.237 -5.092 9.420 1.00 86.44 117 CYS A CA 1
ATOM 961 C C . CYS A 1 117 ? 10.221 -6.188 8.341 1.00 86.44 117 CYS A C 1
ATOM 963 O O . CYS A 1 117 ? 10.806 -6.026 7.261 1.00 86.44 117 CYS A O 1
ATOM 965 N N . THR A 1 118 ? 9.583 -7.313 8.649 1.00 81.56 118 THR A N 1
ATOM 966 C CA . THR A 1 118 ? 9.520 -8.482 7.767 1.00 81.56 118 THR A CA 1
ATOM 967 C C . THR A 1 118 ? 8.051 -8.764 7.445 1.00 81.56 118 THR A C 1
ATOM 969 O O . THR A 1 118 ? 7.294 -8.999 8.386 1.00 81.56 118 THR A O 1
ATOM 972 N N . PRO A 1 119 ? 7.644 -8.696 6.165 1.00 76.12 119 PRO A N 1
ATOM 973 C CA . PRO A 1 119 ? 6.348 -9.183 5.720 1.00 76.12 119 PRO A CA 1
ATOM 974 C C . PRO A 1 119 ? 6.284 -10.708 5.610 1.00 76.12 119 PRO A C 1
ATOM 976 O O . PRO A 1 119 ? 7.363 -11.345 5.605 1.00 76.12 119 PRO A O 1
#

Radius of gyration: 16.53 Å; Cα contacts (8 Å, |Δi|>4): 248; chains: 1; bounding box: 41×22×48 Å

Nearest PDB structures (foldseek):
  5u9o-assembly1_H  TM=7.349E-01  e=3.297E-03  Arabidopsis thaliana
  5u9o-assembly2_D  TM=6.808E-01  e=7.791E-02  Arabidopsis thaliana
  5u9o-assembly1_G  TM=6.556E-01  e=7.791E-02  Arabidopsis thaliana
  3ub1-assembly2_F  TM=6.385E-01  e=1.434E-01  Clostridium perfringens
  8abv-assembly1_A  TM=5.137E-01  e=2.950E-01  Sphingomonas paucimobilis

Solvent-accessible surface area (backbone atoms only — not comparable to full-atom values): 6537 Å² total; per-residue (Å²): 136,68,56,75,82,52,21,33,94,86,23,69,40,36,57,56,50,46,54,52,50,51,50,32,59,75,63,38,46,40,68,48,83,97,40,56,45,81,41,70,26,80,75,46,76,46,78,79,49,103,47,32,34,40,33,37,28,25,37,37,36,41,46,31,35,26,32,56,84,36,49,93,44,99,82,34,59,50,79,76,40,74,66,40,36,29,33,38,33,40,37,35,32,30,56,53,96,95,37,80,20,38,28,38,76,43,77,79,43,73,32,72,79,55,77,84,66,75,82

Foldseek 3Di:
DDLPVAADPPAPVSVVVVVVVVVCVVQQKDFDPPFWDKDKDWPDKDAPDPFKIKTKMKIWTQTWIWRPPCCPDPVHIHTDDRQIKIWTKIFMWGQDPNDTHTRDIDTPDMDSPDNPDDD

Mean predicted aligned error: 4.54 Å

pLDDT: mean 91.76, std 5.92, range [74.81, 98.19]